Protein AF-A0A3L7N6Z7-F1 (afdb_monomer_lite)

Secondary structure (DSSP, 8-state):
-PPPGGGGG-SSTT-TTSBPTTT-PBPEEEEETTEEEEE-TTTS-------

pLDDT: mean 84.58, std 10.56, range [57.19, 94.75]

Radius of gyration: 13.22 Å; chains: 1; bounding box: 34×22×35 Å

Foldseek 3Di:
DDPDPCPVVDQWPPQAQAQRPPHGAGWHWDADPNDIDIGDCVVDPPDDPPD

Structure (mmCIF, N/CA/C/O backbone):
data_AF-A0A3L7N6Z7-F1
#
_entry.id   AF-A0A3L7N6Z7-F1
#
loop_
_atom_site.group_PDB
_atom_site.id
_atom_site.type_symbol
_atom_site.label_atom_id
_atom_site.label_alt_id
_atom_site.label_comp_id
_atom_site.label_asym_id
_atom_site.label_entity_id
_atom_site.label_seq_id
_atom_site.pdbx_PDB_ins_code
_atom_site.Cartn_x
_atom_site.Cartn_y
_atom_site.Cartn_z
_atom_site.occupancy
_atom_site.B_iso_or_equiv
_atom_site.auth_seq_id
_atom_site.auth_comp_id
_atom_site.auth_asym_id
_atom_site.auth_atom_id
_atom_site.pdbx_PDB_model_num
ATOM 1 N N . GLY A 1 1 ? 12.435 -1.428 -26.590 1.00 57.19 1 GLY A N 1
ATOM 2 C CA . GLY A 1 1 ? 11.908 -0.527 -25.547 1.00 57.19 1 GLY A CA 1
ATOM 3 C C . GLY A 1 1 ? 12.966 -0.368 -24.482 1.00 57.19 1 GLY A C 1
ATOM 4 O O . GLY A 1 1 ? 13.609 -1.358 -24.162 1.00 57.19 1 GLY A O 1
ATOM 5 N N . LEU A 1 2 ? 13.198 0.850 -23.996 1.00 67.62 2 LEU A N 1
ATOM 6 C CA . LEU A 1 2 ? 14.171 1.109 -22.930 1.00 67.62 2 LEU A CA 1
ATOM 7 C C . LEU A 1 2 ? 13.581 0.637 -21.592 1.00 67.62 2 LEU A C 1
ATOM 9 O O . LEU A 1 2 ? 12.422 0.933 -21.302 1.00 67.62 2 LEU A O 1
ATOM 13 N N . MET A 1 3 ? 14.346 -0.115 -20.797 1.00 66.56 3 MET A N 1
ATOM 14 C CA . MET A 1 3 ? 13.940 -0.466 -19.432 1.00 66.56 3 MET A CA 1
ATOM 15 C C . MET A 1 3 ? 13.910 0.817 -18.593 1.00 66.56 3 MET A C 1
ATOM 17 O O . MET A 1 3 ? 14.915 1.514 -18.487 1.00 66.56 3 MET A O 1
ATOM 21 N N . GLY A 1 4 ? 12.747 1.164 -18.039 1.00 69.06 4 GLY A N 1
ATOM 22 C CA . GLY A 1 4 ? 12.622 2.312 -17.140 1.00 69.06 4 GLY A CA 1
ATOM 23 C C . GLY A 1 4 ? 13.230 1.990 -15.774 1.00 69.06 4 GLY A C 1
ATOM 24 O O . GLY A 1 4 ? 12.790 1.040 -15.134 1.00 69.06 4 GLY A O 1
ATOM 25 N N . GLY A 1 5 ? 14.208 2.781 -15.326 1.00 75.56 5 GLY A N 1
ATOM 26 C CA . GLY A 1 5 ? 14.971 2.553 -14.085 1.00 75.56 5 GLY A CA 1
ATOM 27 C C . GLY A 1 5 ? 14.265 2.924 -12.773 1.00 75.56 5 GLY A C 1
ATOM 28 O O . GLY A 1 5 ? 14.834 2.747 -11.709 1.00 75.56 5 GLY A O 1
ATOM 29 N N . TYR A 1 6 ? 13.024 3.412 -12.813 1.00 76.19 6 TYR A N 1
ATOM 30 C CA . TYR A 1 6 ? 12.296 3.859 -11.612 1.00 76.19 6 TYR A CA 1
ATOM 31 C C . TYR A 1 6 ? 11.782 2.725 -10.713 1.00 76.19 6 TYR A C 1
ATOM 33 O O . TYR A 1 6 ? 11.147 2.985 -9.692 1.00 76.19 6 TYR A O 1
ATOM 41 N N . GLN A 1 7 ? 12.002 1.469 -11.103 1.00 68.19 7 GLN A N 1
ATOM 42 C CA . GLN A 1 7 ? 11.473 0.307 -10.389 1.00 68.19 7 GLN A CA 1
ATOM 43 C C . GLN A 1 7 ? 12.108 0.155 -8.999 1.00 68.19 7 GLN A C 1
ATOM 45 O O . GLN A 1 7 ? 11.419 -0.224 -8.053 1.00 68.19 7 GLN A O 1
ATOM 50 N N . ASP A 1 8 ? 13.379 0.536 -8.859 1.00 67.38 8 ASP A N 1
ATOM 51 C CA . ASP A 1 8 ? 14.134 0.488 -7.602 1.00 67.38 8 ASP A CA 1
ATOM 52 C C . ASP A 1 8 ? 13.735 1.590 -6.604 1.00 67.38 8 ASP A C 1
ATOM 54 O O . ASP A 1 8 ? 13.924 1.449 -5.397 1.00 67.38 8 ASP A O 1
ATOM 58 N N . GLU A 1 9 ? 13.121 2.681 -7.071 1.00 76.81 9 GLU A N 1
ATOM 59 C CA . GLU A 1 9 ? 12.692 3.797 -6.214 1.00 76.81 9 GLU A CA 1
ATOM 60 C C . GLU A 1 9 ? 11.305 3.579 -5.580 1.00 76.81 9 GLU A C 1
ATOM 62 O O . GLU A 1 9 ? 10.817 4.409 -4.798 1.00 76.81 9 GLU A O 1
ATOM 67 N N . PHE A 1 10 ? 10.638 2.458 -5.873 1.00 78.69 10 PHE A N 1
ATOM 68 C CA . PHE A 1 10 ? 9.295 2.196 -5.371 1.00 78.69 10 PHE A CA 1
ATOM 69 C C . PHE A 1 10 ? 9.256 2.055 -3.845 1.00 78.69 10 PHE A C 1
ATOM 71 O O . PHE A 1 10 ? 9.723 1.097 -3.237 1.00 78.69 10 PHE A O 1
ATOM 78 N N . GLN A 1 11 ? 8.574 3.004 -3.205 1.00 80.25 11 GLN A N 1
ATOM 79 C CA . GLN A 1 11 ? 8.411 3.030 -1.749 1.00 80.25 11 GLN A CA 1
ATOM 80 C C . GLN A 1 11 ? 7.371 2.023 -1.222 1.00 80.25 11 GLN A C 1
ATOM 82 O O . GLN A 1 11 ? 7.339 1.748 -0.025 1.00 80.25 11 GLN A O 1
ATOM 87 N N . ALA A 1 12 ? 6.497 1.496 -2.089 1.00 85.00 12 ALA A N 1
ATOM 88 C CA . ALA A 1 12 ? 5.420 0.577 -1.696 1.00 85.00 12 ALA A CA 1
ATOM 89 C C . ALA A 1 12 ? 5.039 -0.449 -2.778 1.00 85.00 12 ALA A C 1
ATOM 91 O O . ALA A 1 12 ? 4.690 -1.583 -2.454 1.00 85.00 12 ALA A O 1
ATOM 92 N N . TYR A 1 13 ? 5.062 -0.075 -4.061 1.00 86.62 13 TYR A N 1
ATOM 93 C CA . TYR A 1 13 ? 4.650 -0.964 -5.150 1.00 86.62 13 TYR A CA 1
ATOM 94 C C . TYR A 1 13 ? 5.579 -2.180 -5.271 1.00 86.62 13 TYR A C 1
ATOM 96 O O . TYR A 1 13 ? 6.791 -2.018 -5.277 1.00 86.62 13 TYR A O 1
ATOM 104 N N . GLY A 1 14 ? 5.014 -3.392 -5.345 1.00 84.00 14 GLY A N 1
ATOM 105 C CA . GLY A 1 14 ? 5.786 -4.643 -5.409 1.00 84.00 14 GLY A CA 1
ATOM 106 C C . GLY A 1 14 ? 6.347 -5.119 -4.064 1.00 84.00 14 GLY A C 1
ATOM 107 O O . GLY A 1 14 ? 6.738 -6.273 -3.949 1.00 84.00 14 GLY A O 1
ATOM 108 N N . ARG A 1 15 ? 6.281 -4.285 -3.020 1.00 88.25 15 ARG A N 1
ATOM 109 C CA . ARG A 1 15 ? 6.898 -4.522 -1.707 1.00 88.25 15 ARG A CA 1
ATOM 110 C C . ARG A 1 15 ? 5.946 -5.129 -0.677 1.00 88.25 15 ARG A C 1
ATOM 112 O O . ARG A 1 15 ? 6.017 -4.821 0.507 1.00 88.25 15 ARG A O 1
ATOM 119 N N . THR A 1 16 ? 4.966 -5.928 -1.110 1.00 91.31 16 THR A N 1
ATOM 120 C CA . THR A 1 16 ? 3.960 -6.495 -0.186 1.00 91.31 16 THR A CA 1
ATOM 121 C C . THR A 1 16 ? 4.638 -7.333 0.893 1.00 91.31 16 THR A C 1
ATOM 123 O O . THR A 1 16 ? 5.376 -8.255 0.572 1.00 91.31 16 THR A O 1
ATOM 126 N N . GLY A 1 17 ? 4.346 -7.049 2.162 1.00 90.06 17 GLY A N 1
ATOM 127 C CA . GLY A 1 17 ? 4.939 -7.753 3.301 1.00 90.06 17 GLY A CA 1
ATOM 128 C C . GLY A 1 17 ? 6.320 -7.239 3.715 1.00 90.06 17 GLY A C 1
ATOM 129 O O . GLY A 1 17 ? 6.731 -7.501 4.842 1.00 90.06 17 GLY A O 1
ATOM 130 N N . GLU A 1 18 ? 7.000 -6.455 2.878 1.00 93.75 18 GLU A N 1
ATOM 131 C CA . GLU A 1 18 ? 8.241 -5.791 3.272 1.00 93.75 18 GLU A CA 1
ATOM 132 C C . GLU A 1 18 ? 7.975 -4.628 4.239 1.00 93.75 18 GLU A C 1
ATOM 134 O O . GLU A 1 18 ? 6.914 -3.987 4.175 1.00 93.75 18 GLU A O 1
ATOM 139 N N . PRO A 1 19 ? 8.941 -4.310 5.120 1.00 93.81 19 PRO A N 1
ATOM 140 C CA . PRO A 1 19 ? 8.834 -3.169 6.014 1.00 93.81 19 PRO A CA 1
ATOM 141 C C . PRO A 1 19 ? 8.774 -1.856 5.224 1.00 93.81 19 PRO A C 1
ATOM 143 O O . PRO A 1 19 ? 9.574 -1.596 4.325 1.00 93.81 19 PRO A O 1
ATOM 146 N N . CYS A 1 20 ? 7.834 -0.984 5.587 1.00 92.56 20 CYS A N 1
ATOM 147 C CA . CYS A 1 20 ? 7.744 0.359 5.031 1.00 92.56 20 CYS A CA 1
ATOM 148 C C . CYS A 1 20 ? 9.033 1.142 5.319 1.00 92.56 20 CYS A C 1
ATOM 150 O O . CYS A 1 20 ? 9.408 1.297 6.479 1.00 92.56 20 CYS A O 1
ATOM 152 N N . GLY A 1 21 ? 9.645 1.735 4.289 1.00 90.06 21 GLY A N 1
ATOM 153 C CA . GLY A 1 21 ? 10.877 2.527 4.432 1.00 90.06 21 GLY A CA 1
ATOM 154 C C . GLY A 1 21 ? 10.765 3.768 5.331 1.00 90.06 21 GLY A C 1
ATOM 155 O O . GLY A 1 21 ? 11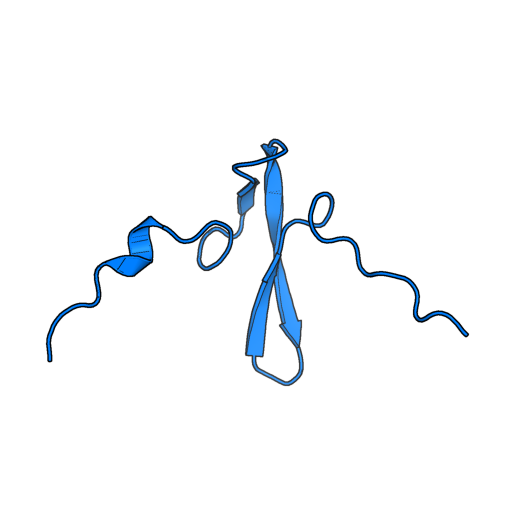.782 4.357 5.672 1.00 90.06 21 GLY A O 1
ATOM 156 N N . LYS A 1 22 ? 9.548 4.170 5.734 1.00 91.25 22 LYS A N 1
ATOM 157 C CA . LYS A 1 22 ? 9.317 5.298 6.655 1.00 91.25 22 LYS A CA 1
ATOM 158 C C . LYS A 1 22 ? 9.041 4.884 8.099 1.00 91.25 22 LYS A C 1
ATOM 160 O O . LYS A 1 22 ? 9.488 5.567 9.009 1.00 91.25 22 LYS A O 1
ATOM 165 N N . CYS A 1 23 ? 8.252 3.831 8.320 1.00 93.00 23 CYS A N 1
ATOM 166 C CA . CYS A 1 23 ? 7.767 3.477 9.662 1.00 93.00 23 CYS A CA 1
ATOM 167 C C . CYS A 1 23 ? 7.984 2.007 10.047 1.00 93.00 23 CYS A C 1
ATOM 169 O O . CYS A 1 23 ? 7.485 1.580 11.082 1.00 93.00 23 CYS A O 1
ATOM 171 N N . GLY A 1 24 ? 8.633 1.206 9.199 1.00 92.19 24 GLY A N 1
ATOM 172 C CA . GLY A 1 24 ? 8.907 -0.215 9.438 1.00 92.19 24 GLY A CA 1
ATOM 173 C C . GLY A 1 24 ? 7.700 -1.152 9.324 1.00 92.19 24 GLY A C 1
ATOM 174 O O . GLY A 1 24 ? 7.878 -2.360 9.219 1.00 92.19 24 GLY A O 1
ATOM 175 N N . GLN A 1 25 ? 6.471 -0.628 9.292 1.00 94.19 25 GLN A N 1
ATOM 176 C CA . GLN A 1 25 ? 5.273 -1.466 9.241 1.00 94.19 25 GLN A CA 1
ATOM 177 C C . GLN A 1 25 ? 5.148 -2.188 7.890 1.00 94.19 25 GLN A C 1
ATOM 179 O O . GLN A 1 25 ? 5.364 -1.541 6.862 1.00 94.19 25 GLN A O 1
ATOM 184 N N . PRO A 1 26 ? 4.744 -3.473 7.848 1.00 94.75 26 PRO A N 1
ATOM 185 C CA . PRO A 1 26 ? 4.607 -4.203 6.594 1.00 94.75 26 PRO A CA 1
ATOM 186 C C . PRO A 1 26 ? 3.644 -3.520 5.615 1.00 94.75 26 PRO A C 1
ATOM 188 O O . PRO A 1 26 ? 2.506 -3.182 5.970 1.00 94.75 26 PRO A O 1
ATOM 191 N N . ILE A 1 27 ? 4.086 -3.339 4.368 1.00 94.62 27 ILE A N 1
ATOM 192 C CA . ILE A 1 27 ? 3.243 -2.823 3.285 1.00 94.62 27 ILE A CA 1
ATOM 193 C C . ILE A 1 27 ? 2.123 -3.823 2.995 1.00 94.62 27 ILE A C 1
ATOM 195 O O . ILE A 1 27 ? 2.349 -5.024 2.830 1.00 94.62 27 ILE A O 1
ATOM 199 N N . LYS A 1 28 ? 0.894 -3.313 2.888 1.00 93.25 28 LYS A N 1
ATOM 200 C CA . LYS A 1 28 ? -0.292 -4.105 2.560 1.00 93.25 28 LYS A CA 1
ATOM 201 C C . LYS A 1 28 ? -0.647 -3.954 1.090 1.00 93.25 28 LYS A C 1
ATOM 203 O O . LYS A 1 28 ? -0.534 -2.870 0.520 1.00 93.25 28 LYS A O 1
ATOM 208 N N . LYS A 1 29 ? -1.152 -5.037 0.504 1.00 94.19 29 LYS A N 1
ATOM 209 C CA . LYS A 1 29 ? -1.739 -5.061 -0.835 1.00 94.19 29 LYS A CA 1
ATOM 210 C C . LYS A 1 29 ? -3.239 -5.288 -0.731 1.00 94.19 29 LYS A C 1
ATOM 212 O O . LYS A 1 29 ? -3.689 -6.178 -0.017 1.00 94.19 29 LYS A O 1
ATOM 217 N N . ILE A 1 30 ? -4.003 -4.494 -1.466 1.00 92.56 30 ILE A N 1
ATOM 218 C CA . ILE A 1 30 ? -5.442 -4.674 -1.668 1.00 92.56 30 ILE A CA 1
ATOM 219 C C . ILE A 1 30 ? -5.751 -4.649 -3.160 1.00 92.56 30 ILE A C 1
ATOM 221 O O . ILE A 1 30 ? -4.956 -4.157 -3.960 1.00 92.56 30 ILE A O 1
ATOM 225 N N . VAL A 1 31 ? -6.915 -5.166 -3.535 1.00 93.00 31 VAL A N 1
ATOM 226 C CA . VAL A 1 31 ? -7.453 -5.024 -4.888 1.00 93.00 31 VAL A CA 1
ATOM 227 C C . VAL A 1 31 ? -8.645 -4.082 -4.814 1.00 93.00 31 VAL A C 1
ATOM 229 O O . VAL A 1 31 ? -9.585 -4.322 -4.061 1.00 93.00 31 VAL A O 1
ATOM 232 N N . LEU A 1 32 ? -8.590 -2.992 -5.573 1.00 88.56 32 LEU A N 1
ATOM 233 C CA . LEU A 1 32 ? -9.654 -1.998 -5.679 1.00 88.56 32 LEU A CA 1
ATOM 234 C C . LEU A 1 32 ? -10.081 -1.910 -7.141 1.00 88.56 32 LEU A C 1
ATOM 236 O O . LEU A 1 32 ? -9.262 -1.583 -7.996 1.00 88.56 32 LEU A O 1
ATOM 240 N N . ALA A 1 33 ? -11.346 -2.230 -7.430 1.00 92.50 33 ALA A N 1
ATOM 241 C CA . ALA A 1 33 ? -11.898 -2.221 -8.791 1.00 92.50 33 ALA A CA 1
ATOM 242 C C . ALA A 1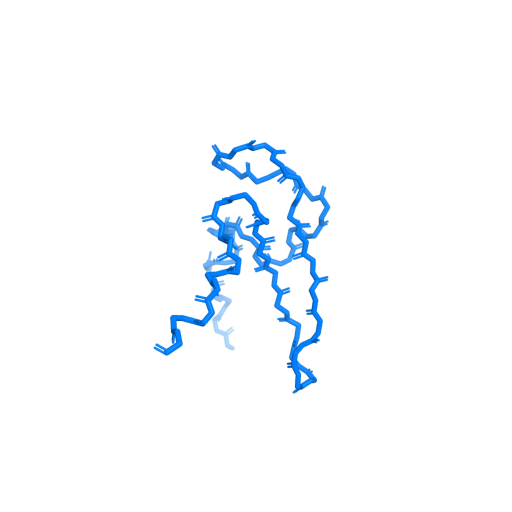 33 ? -11.001 -2.956 -9.818 1.00 92.50 33 ALA A C 1
ATOM 244 O O . ALA A 1 33 ? -10.718 -2.448 -10.900 1.00 92.50 33 ALA A O 1
ATOM 245 N N . GLY A 1 34 ? -10.485 -4.132 -9.441 1.00 92.12 34 GLY A N 1
ATOM 246 C CA . GLY A 1 34 ? -9.612 -4.950 -10.292 1.00 92.12 34 GLY A CA 1
ATOM 247 C C . GLY A 1 34 ? -8.154 -4.482 -10.391 1.00 92.12 34 GLY A C 1
ATOM 248 O O . GLY A 1 34 ? -7.354 -5.145 -11.043 1.00 92.12 34 GLY A O 1
ATOM 249 N N . ARG A 1 35 ? -7.765 -3.383 -9.731 1.00 90.94 35 ARG A N 1
ATOM 250 C CA . ARG A 1 35 ? -6.380 -2.885 -9.711 1.00 90.94 35 ARG A CA 1
ATOM 251 C C . ARG A 1 35 ? -5.716 -3.180 -8.373 1.00 90.94 35 ARG A C 1
ATOM 253 O O . ARG A 1 35 ? -6.284 -2.907 -7.316 1.00 90.94 35 ARG A O 1
ATOM 260 N N . SER A 1 36 ? -4.499 -3.722 -8.404 1.00 91.38 36 SER A N 1
ATOM 261 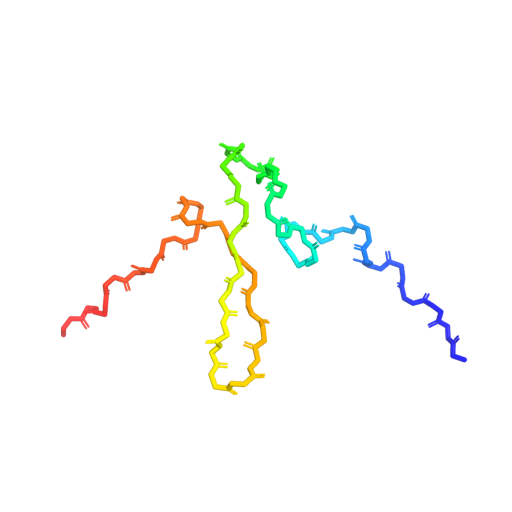C CA . SER A 1 36 ? -3.710 -3.929 -7.188 1.00 91.38 36 SER A CA 1
ATOM 262 C C . SER A 1 36 ? -3.155 -2.607 -6.663 1.00 91.38 36 SER A C 1
ATOM 264 O O . SER A 1 36 ? -2.462 -1.889 -7.384 1.00 91.38 36 SER A O 1
ATOM 266 N N . THR A 1 37 ? -3.390 -2.325 -5.388 1.00 91.75 37 THR A N 1
ATOM 267 C CA . THR A 1 37 ? -2.887 -1.147 -4.681 1.00 91.75 37 THR A CA 1
ATOM 268 C C . THR A 1 37 ? -2.027 -1.594 -3.508 1.00 91.75 37 THR A C 1
ATOM 270 O O . THR A 1 37 ? -2.476 -2.381 -2.677 1.00 91.75 37 THR A O 1
ATOM 273 N N . HIS A 1 38 ? -0.805 -1.072 -3.434 1.00 93.56 38 HIS A N 1
ATOM 274 C CA . HIS A 1 38 ? 0.129 -1.301 -2.334 1.00 93.56 38 HIS A CA 1
ATOM 275 C C . HIS A 1 38 ? 0.225 -0.027 -1.499 1.00 93.56 38 HIS A C 1
ATOM 277 O O . HIS A 1 38 ? 0.396 1.052 -2.065 1.00 93.56 38 HIS A O 1
ATOM 283 N N . PHE A 1 39 ? 0.090 -0.128 -0.180 1.00 92.88 39 PHE A N 1
ATOM 284 C CA . PHE A 1 39 ? 0.127 1.032 0.710 1.00 92.88 39 PHE A CA 1
ATOM 285 C C . PHE A 1 39 ? 0.589 0.654 2.120 1.00 92.88 39 PHE A C 1
ATOM 287 O O . PHE A 1 39 ? 0.419 -0.481 2.572 1.00 92.88 39 PHE A O 1
ATOM 294 N N . CYS A 1 40 ? 1.146 1.627 2.842 1.00 93.56 40 CYS A N 1
ATOM 295 C CA . CYS A 1 40 ? 1.430 1.479 4.268 1.00 93.56 40 CYS A CA 1
ATOM 296 C C .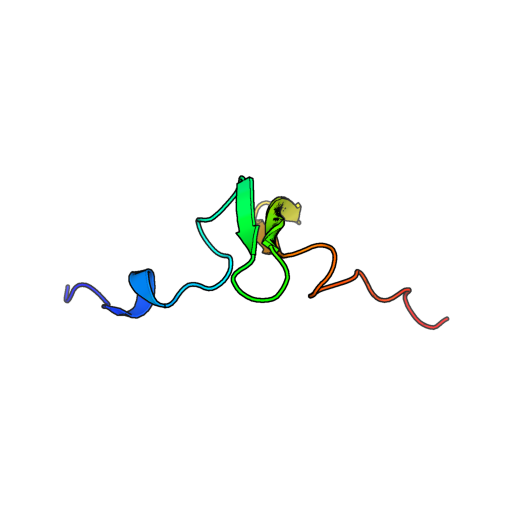 CYS A 1 40 ? 0.194 1.885 5.088 1.00 93.56 40 CYS A C 1
ATOM 298 O O . CYS A 1 40 ? -0.233 3.035 4.980 1.00 93.56 40 CYS A O 1
ATOM 300 N N . PRO A 1 41 ? -0.369 1.019 5.950 1.00 91.31 41 PRO A N 1
ATOM 301 C CA . PRO A 1 41 ? -1.565 1.359 6.726 1.00 91.31 41 PRO A CA 1
ATOM 302 C C . PRO A 1 41 ? -1.331 2.464 7.768 1.00 91.31 41 PRO A C 1
ATOM 304 O O . PRO A 1 41 ? -2.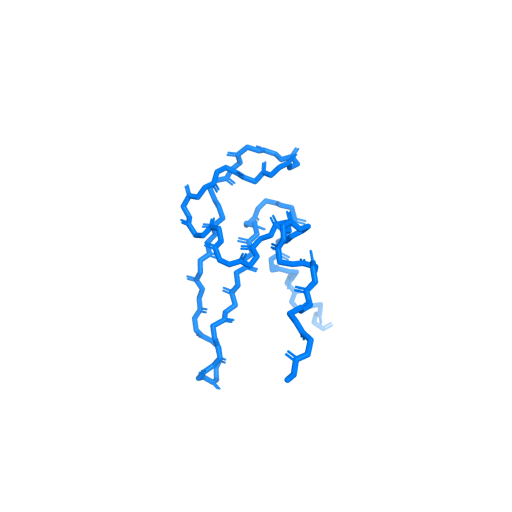293 3.090 8.201 1.00 91.31 41 PRO A O 1
ATOM 307 N N . ILE A 1 42 ? -0.075 2.695 8.165 1.00 92.88 42 ILE A N 1
ATOM 308 C CA . ILE A 1 42 ? 0.307 3.713 9.153 1.00 92.88 42 ILE A CA 1
ATOM 309 C C . ILE A 1 42 ? 0.628 5.042 8.466 1.00 92.88 42 IL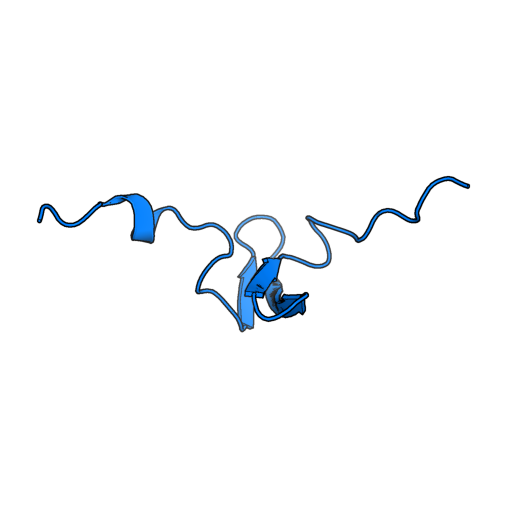E A C 1
ATOM 311 O O . ILE A 1 42 ? 0.086 6.073 8.845 1.00 92.88 42 ILE A O 1
ATOM 315 N N . CYS A 1 43 ? 1.473 5.032 7.428 1.00 91.94 43 CYS A N 1
ATOM 316 C CA . CYS A 1 43 ? 1.848 6.260 6.716 1.00 91.94 43 CYS A CA 1
ATOM 317 C C . CYS A 1 43 ? 0.762 6.764 5.753 1.00 91.94 43 CYS A C 1
ATOM 319 O O . CYS A 1 43 ? 0.733 7.950 5.438 1.00 91.94 43 CYS A O 1
ATOM 321 N N . GLN A 1 44 ? -0.102 5.876 5.253 1.00 90.12 44 GLN A N 1
ATOM 322 C CA . GLN A 1 44 ? -1.208 6.197 4.346 1.00 90.12 44 GLN A CA 1
ATOM 323 C C . GLN A 1 44 ? -2.535 5.684 4.931 1.00 90.12 44 GLN A C 1
ATOM 325 O O . GLN A 1 44 ? -3.137 4.748 4.391 1.00 90.12 44 GLN A O 1
ATOM 330 N N . PRO A 1 45 ? -3.006 6.264 6.050 1.00 85.69 45 PRO A N 1
ATOM 331 C CA . PRO A 1 45 ? -4.266 5.856 6.652 1.00 85.69 45 PRO A CA 1
ATOM 332 C C . PRO A 1 45 ? -5.427 6.172 5.703 1.00 85.69 45 PRO A C 1
ATOM 334 O O . PRO A 1 45 ? -5.444 7.210 5.033 1.00 85.69 45 PRO A O 1
ATOM 337 N N . LYS A 1 46 ? -6.438 5.294 5.666 1.00 78.50 46 LYS A N 1
ATOM 338 C CA . LYS A 1 46 ? -7.714 5.610 5.014 1.00 78.50 46 LYS A CA 1
ATOM 339 C C . LYS A 1 46 ? -8.342 6.762 5.791 1.00 78.50 46 LYS A C 1
ATOM 341 O O . LYS A 1 46 ? -8.899 6.540 6.863 1.00 78.50 46 LYS A O 1
ATOM 346 N N . LYS A 1 47 ? -8.221 7.990 5.280 1.00 77.69 47 LYS A N 1
ATOM 347 C CA . LYS A 1 47 ? -8.913 9.135 5.875 1.00 77.69 47 LYS A CA 1
ATOM 348 C C . LYS A 1 47 ? -10.411 8.801 5.913 1.00 77.69 47 LYS A C 1
ATOM 350 O O . LYS A 1 47 ? -10.934 8.360 4.883 1.00 77.69 47 LYS A O 1
ATOM 355 N N . PRO A 1 48 ? -11.098 8.952 7.060 1.00 68.44 48 PRO A N 1
ATOM 356 C CA . PRO A 1 48 ? -12.548 8.852 7.066 1.00 68.44 48 PRO A CA 1
ATOM 357 C C . PRO A 1 48 ? -13.063 9.888 6.069 1.00 68.44 48 PRO A C 1
ATOM 359 O O . PRO A 1 48 ? -12.549 11.007 6.024 1.00 68.44 48 PRO A O 1
ATOM 362 N N . ARG A 1 49 ? -14.022 9.505 5.220 1.00 68.69 49 ARG A N 1
ATOM 363 C CA . ARG A 1 49 ? -14.693 10.489 4.369 1.00 68.69 49 ARG A CA 1
ATOM 364 C C . ARG A 1 49 ? -15.327 11.499 5.321 1.00 68.69 49 ARG A C 1
ATOM 366 O O . ARG A 1 49 ? -16.222 11.124 6.074 1.00 68.69 49 ARG A O 1
ATOM 373 N N . SER A 1 50 ? -14.786 12.717 5.359 1.00 67.88 50 SER A N 1
ATOM 374 C CA . SER A 1 50 ? -15.417 13.839 6.046 1.00 67.88 50 SER A CA 1
ATOM 375 C C . SER A 1 50 ? -16.832 13.934 5.495 1.00 67.88 50 SER A C 1
ATOM 377 O O . SER A 1 50 ? -17.004 13.955 4.274 1.00 67.88 50 SER A O 1
ATOM 379 N N . ARG A 1 51 ? -17.798 13.831 6.405 1.00 61.34 51 ARG A N 1
ATOM 380 C CA . ARG A 1 51 ? -19.225 13.804 6.108 1.00 61.34 51 ARG A CA 1
ATOM 381 C C . ARG A 1 51 ? -19.664 15.090 5.422 1.00 61.34 51 ARG A C 1
ATOM 383 O O . ARG A 1 51 ? -19.097 16.144 5.783 1.00 61.34 51 ARG A O 1
#

Sequence (51 aa):
GLMGGYQDEFQAYGRTGEPCGKCGQPIKKIVLAGRSTHFCPICQPKKPRSR